Protein AF-A0AAD9W9I5-F1 (afdb_monomer_lite)

Structure (mmCIF, N/CA/C/O backbone):
data_AF-A0AAD9W9I5-F1
#
_entry.id   AF-A0AAD9W9I5-F1
#
loop_
_atom_site.group_PDB
_atom_site.id
_atom_site.type_symbol
_atom_site.label_atom_id
_atom_site.label_alt_id
_atom_site.label_comp_id
_atom_site.label_asym_id
_atom_site.label_entity_id
_atom_site.label_seq_id
_atom_site.pdbx_PDB_ins_code
_atom_site.Cartn_x
_atom_site.Cartn_y
_atom_site.Cartn_z
_atom_site.occupancy
_atom_site.B_iso_or_equiv
_atom_site.auth_seq_id
_atom_site.auth_comp_id
_atom_site.auth_asym_id
_atom_site.auth_atom_id
_atom_site.pdbx_PDB_model_num
ATOM 1 N N . MET A 1 1 ? -2.358 -12.302 -2.398 1.00 50.38 1 MET A N 1
ATOM 2 C CA . MET A 1 1 ? -1.079 -11.614 -2.592 1.00 50.38 1 MET A CA 1
ATOM 3 C C . MET A 1 1 ? 0.030 -12.519 -2.108 1.00 50.38 1 MET A C 1
ATOM 5 O O . MET A 1 1 ? 0.246 -12.628 -0.912 1.00 50.38 1 MET A O 1
ATOM 9 N N . GLN A 1 2 ? 0.674 -13.218 -3.038 1.00 51.22 2 GLN A N 1
ATOM 10 C CA . GLN A 1 2 ? 2.021 -13.711 -2.786 1.00 51.22 2 GLN A CA 1
ATOM 11 C C . GLN A 1 2 ? 2.900 -12.462 -2.770 1.00 51.22 2 GLN A C 1
ATOM 13 O O . GLN A 1 2 ? 2.845 -11.665 -3.707 1.00 51.22 2 GLN A O 1
ATOM 18 N N . ASP A 1 3 ? 3.560 -12.198 -1.656 1.00 58.44 3 ASP A N 1
ATOM 19 C CA . ASP A 1 3 ? 4.182 -10.902 -1.436 1.00 58.44 3 ASP A CA 1
ATOM 20 C C . ASP A 1 3 ? 5.422 -10.739 -2.324 1.00 58.44 3 ASP A C 1
ATOM 22 O O . ASP A 1 3 ? 6.358 -11.547 -2.298 1.00 58.44 3 ASP A O 1
ATOM 26 N N . ALA A 1 4 ? 5.405 -9.672 -3.124 1.00 56.38 4 ALA A N 1
ATOM 27 C CA . ALA A 1 4 ? 6.491 -9.277 -4.012 1.00 56.38 4 ALA A CA 1
ATOM 28 C C . ALA A 1 4 ? 7.820 -9.072 -3.262 1.00 56.38 4 ALA A C 1
ATOM 30 O O . ALA A 1 4 ? 8.884 -9.176 -3.870 1.00 56.38 4 ALA A O 1
ATOM 31 N N . PHE A 1 5 ? 7.752 -8.803 -1.956 1.00 60.19 5 PHE A N 1
ATOM 32 C CA . PHE A 1 5 ? 8.875 -8.520 -1.070 1.00 60.19 5 PHE A CA 1
ATOM 33 C C . PHE A 1 5 ? 9.225 -9.692 -0.127 1.00 60.19 5 PHE A C 1
ATOM 35 O O . PHE A 1 5 ? 10.209 -9.610 0.612 1.00 60.19 5 PHE A O 1
ATOM 42 N N . GLU A 1 6 ? 8.477 -10.806 -0.159 1.00 55.47 6 GLU A N 1
ATOM 43 C CA . GLU A 1 6 ? 8.725 -12.002 0.680 1.00 55.47 6 GLU A CA 1
ATOM 44 C C . GLU A 1 6 ? 9.471 -13.122 -0.071 1.00 55.47 6 GLU A C 1
ATOM 46 O O . GLU A 1 6 ? 9.699 -14.194 0.488 1.00 55.47 6 GLU A O 1
ATOM 51 N N . THR A 1 7 ? 9.904 -12.888 -1.311 1.00 55.31 7 THR A N 1
ATOM 52 C CA . THR A 1 7 ? 10.777 -13.787 -2.092 1.00 55.31 7 THR A CA 1
ATOM 53 C C . THR A 1 7 ? 12.005 -13.024 -2.593 1.00 55.31 7 THR A C 1
ATOM 55 O O . THR A 1 7 ? 11.982 -11.796 -2.664 1.00 55.31 7 THR A O 1
ATOM 58 N N . GLU A 1 8 ? 13.118 -13.716 -2.875 1.00 55.72 8 GLU A N 1
ATOM 59 C CA . GLU A 1 8 ? 14.254 -13.047 -3.524 1.00 55.72 8 GLU A CA 1
ATOM 60 C C . GLU A 1 8 ? 13.814 -12.479 -4.879 1.00 55.72 8 GLU A C 1
ATOM 62 O O . GLU A 1 8 ? 13.143 -13.188 -5.634 1.00 55.72 8 GLU A O 1
ATOM 67 N N . PRO A 1 9 ? 14.160 -11.219 -5.199 1.00 58.78 9 PRO A N 1
ATOM 68 C CA . PRO A 1 9 ? 13.767 -10.606 -6.457 1.00 58.78 9 PRO A CA 1
ATOM 69 C C . PRO A 1 9 ? 14.434 -11.350 -7.621 1.00 58.78 9 PRO A C 1
ATOM 71 O O . PRO A 1 9 ? 15.610 -11.149 -7.910 1.00 58.78 9 PRO A O 1
ATOM 74 N N . GLN A 1 10 ? 13.683 -12.231 -8.287 1.00 54.97 10 GLN A N 1
ATOM 75 C CA . GLN A 1 10 ? 14.137 -12.944 -9.480 1.00 54.97 10 GLN A CA 1
ATOM 76 C C . GLN A 1 10 ? 13.512 -12.330 -10.737 1.00 54.97 10 GLN A C 1
ATOM 78 O O . GLN A 1 10 ? 12.382 -12.641 -11.121 1.00 54.97 10 GLN A O 1
ATOM 83 N N . GLY A 1 11 ? 14.279 -11.465 -11.397 1.00 60.72 11 GLY A N 1
ATOM 84 C CA . GLY A 1 11 ? 14.031 -11.043 -12.773 1.00 60.72 11 GLY A CA 1
ATOM 85 C C . GLY A 1 11 ? 12.720 -10.279 -13.017 1.00 60.72 11 GLY A C 1
ATOM 86 O O . GLY A 1 11 ? 12.112 -9.696 -12.117 1.00 60.72 11 GLY A O 1
ATOM 87 N N . GLN A 1 12 ? 12.218 -10.351 -14.256 1.00 60.81 12 GLN A N 1
ATOM 88 C CA . GLN A 1 12 ? 10.980 -9.683 -14.691 1.00 60.81 12 GLN A CA 1
ATOM 89 C C . GLN A 1 12 ? 9.719 -10.055 -13.893 1.00 60.81 12 GLN A C 1
ATOM 91 O O . GLN A 1 12 ? 8.778 -9.261 -13.855 1.00 60.81 12 GLN A O 1
ATOM 96 N N . LEU A 1 13 ? 9.674 -11.229 -13.255 1.00 66.44 13 LEU A N 1
ATOM 97 C CA . LEU A 1 13 ? 8.535 -11.650 -12.429 1.00 66.44 13 LEU A CA 1
ATOM 98 C C . LEU A 1 13 ? 8.380 -10.768 -11.186 1.00 66.44 13 LEU A C 1
ATOM 100 O O . LEU A 1 13 ? 7.258 -10.424 -10.814 1.00 66.44 13 LEU A O 1
ATOM 104 N N . HIS A 1 14 ? 9.494 -10.314 -10.607 1.00 70.12 14 HIS A N 1
ATOM 105 C CA . HIS A 1 14 ? 9.472 -9.384 -9.482 1.00 70.12 14 HIS A CA 1
ATOM 106 C C . HIS A 1 14 ? 8.795 -8.057 -9.861 1.00 70.12 14 HIS A C 1
ATOM 108 O O . HIS A 1 14 ? 7.963 -7.555 -9.106 1.00 70.12 14 HIS A O 1
ATOM 114 N N . LYS A 1 15 ? 9.045 -7.540 -11.073 1.00 72.19 15 LYS A N 1
ATOM 115 C CA . LYS A 1 15 ? 8.409 -6.305 -11.571 1.00 72.19 15 LYS A CA 1
ATOM 116 C C . LYS A 1 15 ? 6.881 -6.425 -11.611 1.00 72.19 15 LYS A C 1
ATOM 118 O O . LYS A 1 15 ? 6.177 -5.524 -11.167 1.00 72.19 15 LYS A O 1
ATOM 123 N N . TYR A 1 16 ? 6.358 -7.542 -12.123 1.00 76.06 16 TYR A N 1
ATOM 124 C CA . TYR A 1 16 ? 4.914 -7.735 -12.255 1.00 76.06 16 TYR A CA 1
ATOM 125 C C . TYR A 1 16 ? 4.257 -7.892 -10.888 1.00 76.06 16 TYR A C 1
ATOM 127 O O . TYR A 1 16 ? 3.168 -7.366 -10.671 1.00 76.06 16 TYR A O 1
ATOM 135 N N . HIS A 1 17 ? 4.942 -8.545 -9.947 1.00 77.44 17 HIS A N 1
ATOM 136 C CA . HIS A 1 17 ? 4.475 -8.635 -8.570 1.00 77.44 17 HIS A CA 1
ATOM 137 C C . HIS A 1 17 ? 4.439 -7.264 -7.892 1.00 77.44 17 HIS A C 1
ATOM 139 O O . HIS A 1 17 ? 3.433 -6.944 -7.266 1.00 77.44 17 HIS A O 1
ATOM 145 N N . VAL A 1 18 ? 5.468 -6.425 -8.062 1.00 77.94 18 VAL A N 1
ATOM 146 C CA . VAL A 1 18 ? 5.466 -5.056 -7.522 1.00 77.94 18 VAL A CA 1
ATOM 147 C C . VAL A 1 18 ? 4.346 -4.222 -8.143 1.00 77.94 18 VAL A C 1
ATOM 149 O O . VAL A 1 18 ? 3.617 -3.552 -7.415 1.00 77.94 18 VAL A O 1
ATOM 152 N N . MET A 1 19 ? 4.156 -4.268 -9.464 1.00 81.94 19 MET A N 1
ATOM 153 C CA . MET A 1 19 ? 3.080 -3.520 -10.125 1.00 81.94 19 MET A CA 1
ATOM 154 C C . MET A 1 19 ? 1.695 -3.969 -9.643 1.00 81.94 19 MET A C 1
ATOM 156 O O . MET A 1 19 ? 0.878 -3.124 -9.282 1.00 81.94 19 MET A O 1
ATOM 160 N N . ALA A 1 20 ? 1.448 -5.280 -9.564 1.00 82.19 20 ALA A N 1
ATOM 161 C CA . ALA A 1 20 ? 0.186 -5.823 -9.062 1.00 82.19 20 ALA A CA 1
ATOM 162 C C . ALA A 1 20 ? -0.055 -5.449 -7.589 1.00 82.19 20 ALA A C 1
ATOM 164 O O . ALA A 1 20 ? -1.148 -5.021 -7.220 1.00 82.19 20 ALA A O 1
ATOM 165 N N . ALA A 1 21 ? 0.984 -5.545 -6.756 1.00 82.12 21 ALA A N 1
ATOM 166 C CA . ALA A 1 21 ? 0.957 -5.124 -5.359 1.00 82.12 21 ALA A CA 1
ATOM 167 C C . ALA A 1 21 ? 0.615 -3.633 -5.225 1.00 82.12 21 ALA A C 1
ATOM 169 O O . ALA A 1 21 ? -0.233 -3.251 -4.421 1.00 82.12 21 ALA A O 1
ATOM 170 N N . THR A 1 22 ? 1.234 -2.797 -6.058 1.00 85.81 22 THR A N 1
ATOM 171 C CA . THR A 1 22 ? 0.982 -1.356 -6.082 1.00 85.81 22 THR A CA 1
ATOM 172 C C . THR A 1 22 ? -0.468 -1.060 -6.458 1.00 85.81 22 THR A C 1
ATOM 174 O O . THR A 1 22 ? -1.133 -0.284 -5.776 1.00 85.81 22 THR A O 1
ATOM 177 N N . GLN A 1 23 ? -0.973 -1.674 -7.531 1.00 86.50 23 GLN A N 1
ATOM 178 C CA . GLN A 1 23 ? -2.352 -1.478 -7.984 1.00 86.50 23 GLN A CA 1
ATOM 179 C C . GLN A 1 23 ? -3.351 -1.811 -6.879 1.00 86.50 23 GLN A C 1
ATOM 181 O O . GLN A 1 23 ? -4.30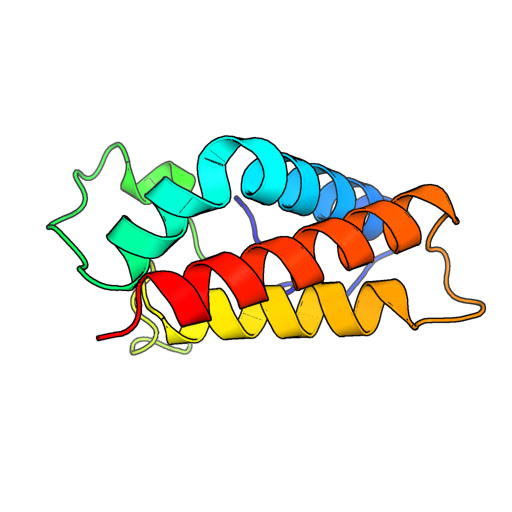5 -1.069 -6.673 1.00 86.50 23 GLN A O 1
ATOM 186 N N . TRP A 1 24 ? -3.086 -2.865 -6.112 1.00 84.25 24 TRP A N 1
ATOM 187 C CA . TRP A 1 24 ? -3.962 -3.255 -5.021 1.00 84.25 24 TRP A CA 1
ATOM 188 C C . TRP A 1 24 ? -3.988 -2.235 -3.878 1.00 84.25 24 TRP A C 1
ATOM 190 O O . TRP A 1 24 ? -5.056 -1.894 -3.381 1.00 84.25 24 TRP A O 1
ATOM 200 N N . ILE A 1 25 ? -2.833 -1.665 -3.519 1.00 88.94 25 ILE A N 1
ATOM 201 C CA . ILE A 1 25 ? -2.763 -0.553 -2.559 1.00 88.94 25 ILE A CA 1
ATOM 202 C C . ILE A 1 25 ? -3.499 0.684 -3.073 1.00 88.94 25 ILE A C 1
ATOM 204 O O . ILE A 1 25 ? -4.197 1.345 -2.308 1.00 88.94 25 ILE A O 1
ATOM 208 N N . LEU A 1 26 ? -3.358 1.000 -4.360 1.00 88.00 26 LEU A N 1
ATOM 209 C CA . LEU A 1 26 ? -4.022 2.152 -4.966 1.00 88.00 26 LEU A CA 1
ATOM 210 C C . LEU A 1 26 ? -5.548 1.986 -5.029 1.00 88.00 26 LEU A C 1
ATOM 212 O O . LEU A 1 26 ? -6.256 2.984 -4.914 1.00 88.00 26 LEU A O 1
ATOM 216 N N . SER A 1 27 ? -6.047 0.760 -5.196 1.00 87.75 27 SER A N 1
ATOM 217 C CA . SER A 1 27 ? -7.483 0.464 -5.234 1.00 87.75 27 SER A CA 1
ATOM 218 C C . SER A 1 27 ? -8.098 0.317 -3.841 1.00 87.75 27 SER A C 1
ATOM 220 O O . SER A 1 27 ? -9.102 0.963 -3.555 1.00 87.75 27 SER A O 1
ATOM 222 N N . ASP A 1 28 ? -7.478 -0.478 -2.967 1.00 86.81 28 ASP A N 1
ATOM 223 C CA . ASP A 1 28 ? -8.106 -0.979 -1.735 1.00 86.81 28 ASP A CA 1
ATOM 224 C C . ASP A 1 28 ? -7.328 -0.604 -0.457 1.00 86.81 28 ASP A C 1
ATOM 226 O O . ASP A 1 28 ? -7.635 -1.079 0.639 1.00 86.81 28 ASP A O 1
ATOM 230 N N . GLY A 1 29 ? -6.307 0.257 -0.556 1.00 88.19 29 GLY A N 1
ATOM 231 C CA . GLY A 1 29 ? -5.344 0.515 0.521 1.00 88.19 29 GLY A CA 1
ATOM 232 C C . GLY A 1 29 ? -5.957 0.950 1.855 1.00 88.19 29 GLY A C 1
ATOM 233 O O . GLY A 1 29 ? -5.450 0.573 2.910 1.00 88.19 29 GLY A O 1
ATOM 234 N N . GLN A 1 30 ? -7.057 1.712 1.837 1.00 89.62 30 GLN A N 1
ATOM 235 C CA . GLN A 1 30 ? -7.729 2.143 3.069 1.00 89.62 30 GLN A CA 1
ATOM 236 C C . GLN A 1 30 ? -8.355 0.966 3.817 1.00 89.62 30 GLN A C 1
ATOM 238 O O . GLN A 1 30 ? -8.226 0.875 5.037 1.00 89.62 30 GLN A O 1
ATOM 243 N N . ASP A 1 31 ? -9.027 0.066 3.102 1.00 85.81 31 ASP A N 1
ATOM 244 C CA . ASP A 1 31 ? -9.667 -1.093 3.717 1.00 85.81 31 ASP A CA 1
ATOM 245 C C . ASP A 1 31 ? -8.616 -2.103 4.166 1.00 85.81 31 ASP A C 1
ATOM 247 O O . ASP A 1 31 ? -8.684 -2.591 5.294 1.00 85.81 31 ASP A O 1
ATOM 251 N N . ILE A 1 32 ? -7.570 -2.309 3.357 1.00 84.50 32 ILE A N 1
ATOM 252 C CA . ILE A 1 32 ? -6.386 -3.088 3.737 1.00 84.50 32 ILE A CA 1
ATOM 253 C C . ILE A 1 32 ? -5.794 -2.573 5.058 1.00 84.50 32 ILE A C 1
ATOM 255 O O . ILE A 1 32 ? -5.567 -3.367 5.973 1.00 84.50 32 ILE A O 1
ATOM 259 N N . PHE A 1 33 ? -5.590 -1.259 5.197 1.00 88.00 33 PHE A N 1
ATOM 260 C CA . PHE A 1 33 ? -5.048 -0.685 6.428 1.00 88.00 33 PHE A CA 1
ATOM 261 C C . PHE A 1 33 ? -5.975 -0.897 7.626 1.00 88.00 33 PHE A C 1
ATOM 263 O O . PHE A 1 33 ? -5.504 -1.308 8.682 1.00 88.00 33 PHE A O 1
ATOM 270 N N . LYS A 1 34 ? -7.291 -0.683 7.478 1.00 85.00 34 LYS A N 1
ATOM 271 C CA . LYS A 1 34 ? -8.259 -0.935 8.563 1.00 85.00 34 LYS A CA 1
ATOM 272 C C . LYS A 1 34 ? -8.196 -2.383 9.043 1.00 85.00 34 LYS A C 1
ATOM 274 O O . LYS A 1 34 ? -8.189 -2.612 10.251 1.00 85.00 34 LYS A O 1
ATOM 279 N N . TYR A 1 35 ? -8.103 -3.339 8.115 1.00 79.81 35 TYR A N 1
ATOM 280 C CA . TYR A 1 35 ? -7.925 -4.750 8.454 1.00 79.81 35 TYR A CA 1
ATOM 281 C C . TYR A 1 35 ? -6.608 -4.994 9.199 1.00 79.81 35 TYR A C 1
ATOM 283 O O . TYR A 1 35 ? -6.603 -5.707 10.196 1.00 79.81 35 TYR A O 1
ATOM 291 N N . MET A 1 36 ? -5.502 -4.390 8.755 1.00 82.94 36 MET A N 1
ATOM 292 C CA . MET A 1 36 ? -4.181 -4.542 9.383 1.00 82.94 36 MET A CA 1
ATOM 293 C C . MET A 1 36 ? -4.051 -3.857 10.750 1.00 82.94 36 MET A C 1
ATOM 295 O O . MET A 1 36 ? -3.325 -4.364 11.607 1.00 82.94 36 MET A O 1
ATOM 299 N N . ALA A 1 37 ? -4.740 -2.734 10.954 1.00 82.44 37 ALA A N 1
ATOM 300 C CA . ALA A 1 37 ? -4.776 -1.985 12.207 1.00 82.44 37 ALA A CA 1
ATOM 301 C C . ALA A 1 37 ? -5.697 -2.635 13.248 1.00 82.44 37 ALA A C 1
ATOM 303 O O . ALA A 1 37 ? -5.385 -2.627 14.435 1.00 82.44 37 ALA A O 1
ATOM 304 N N . ASN A 1 38 ? -6.808 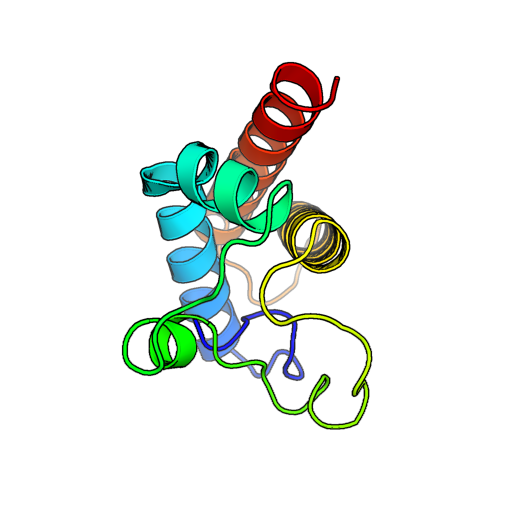-3.229 12.803 1.00 78.06 38 ASN A N 1
ATOM 305 C CA . ASN A 1 38 ? -7.788 -3.902 13.650 1.00 78.06 38 ASN A CA 1
ATOM 306 C C . ASN A 1 38 ? -8.072 -5.306 13.100 1.00 78.06 38 ASN A C 1
ATOM 308 O O . ASN A 1 38 ? -9.089 -5.507 12.426 1.00 78.06 38 ASN A O 1
ATOM 312 N N . PRO A 1 39 ? -7.182 -6.281 13.356 1.00 67.81 39 PRO A N 1
ATOM 313 C CA . PRO A 1 39 ? -7.319 -7.620 12.805 1.00 67.81 39 PRO A CA 1
ATOM 314 C C . PRO A 1 39 ? -8.585 -8.296 13.344 1.00 67.81 39 PRO A C 1
ATOM 316 O O . PRO A 1 39 ? -8.635 -8.777 14.475 1.00 67.81 39 PRO A O 1
ATOM 319 N N . LEU A 1 40 ? -9.626 -8.333 12.511 1.00 63.59 40 LEU A N 1
ATOM 320 C CA . LEU A 1 40 ? -10.804 -9.164 12.734 1.00 63.59 40 LEU A CA 1
ATOM 321 C C . LEU A 1 40 ? -10.456 -10.636 12.456 1.00 63.59 40 LEU A C 1
ATOM 323 O O . LEU A 1 40 ? -9.567 -10.910 11.645 1.00 63.59 40 LEU A O 1
ATOM 327 N N . PRO A 1 41 ? -11.171 -11.599 13.066 1.00 60.34 41 PRO A N 1
ATOM 328 C CA . PRO A 1 41 ? -11.028 -13.007 12.721 1.00 60.34 41 PRO A CA 1
ATOM 329 C C . PRO A 1 41 ? -11.258 -13.201 11.218 1.00 60.34 41 PRO A C 1
ATOM 331 O O . PRO A 1 41 ? -12.359 -12.996 10.705 1.00 60.34 41 PRO A O 1
ATOM 334 N N . ILE A 1 42 ? -10.201 -13.562 10.494 1.00 58.47 42 ILE A N 1
ATOM 335 C CA . ILE A 1 42 ? -10.269 -13.779 9.050 1.00 58.47 42 ILE A CA 1
ATOM 336 C C . ILE A 1 42 ? -10.951 -15.128 8.828 1.00 58.47 42 ILE A C 1
ATOM 338 O O . ILE A 1 42 ? -10.513 -16.144 9.365 1.00 58.47 42 ILE A O 1
ATOM 342 N N . SER A 1 43 ? -12.020 -15.161 8.030 1.00 57.66 43 SER A N 1
ATOM 343 C CA . SER A 1 43 ? -12.606 -16.433 7.602 1.00 57.66 43 SER A CA 1
ATOM 344 C C . SER A 1 43 ? -11.572 -17.240 6.801 1.00 57.66 43 SER A C 1
ATOM 346 O O . SER A 1 43 ? -10.783 -16.672 6.044 1.00 57.66 43 SER A O 1
ATOM 348 N N . ASN A 1 44 ? -11.577 -18.571 6.915 1.00 55.69 44 ASN A N 1
ATOM 349 C CA . ASN A 1 44 ? -10.605 -19.426 6.211 1.00 55.69 44 ASN A CA 1
ATOM 350 C C . ASN A 1 44 ? -10.574 -19.196 4.682 1.00 55.69 44 ASN A C 1
ATOM 352 O O . ASN A 1 44 ? -9.523 -19.357 4.061 1.00 55.69 44 ASN A O 1
ATOM 356 N N . ASN A 1 45 ? -11.688 -18.753 4.086 1.00 53.44 45 ASN A N 1
ATOM 357 C CA . ASN A 1 45 ? -11.764 -18.394 2.664 1.00 53.44 45 ASN A CA 1
ATOM 358 C C . ASN A 1 45 ? -11.069 -17.066 2.325 1.00 53.44 45 ASN A C 1
ATOM 360 O O . ASN A 1 45 ? -10.567 -16.912 1.218 1.00 53.44 45 ASN A O 1
ATOM 364 N N . ASN A 1 46 ? -10.999 -16.116 3.259 1.00 54.16 46 ASN A N 1
ATOM 365 C CA . ASN A 1 46 ? -10.292 -14.852 3.044 1.00 54.16 46 ASN A CA 1
ATOM 366 C C . ASN A 1 46 ? -8.800 -14.974 3.380 1.00 54.16 46 ASN A C 1
ATOM 368 O O . ASN A 1 46 ? -7.983 -14.247 2.821 1.00 54.16 46 ASN A O 1
ATOM 372 N N . ALA A 1 47 ? -8.413 -15.933 4.229 1.00 55.06 47 ALA A N 1
ATOM 373 C CA . ALA A 1 47 ? -7.015 -16.196 4.577 1.00 55.06 47 ALA A CA 1
ATOM 374 C C . ALA A 1 47 ? -6.157 -16.606 3.362 1.00 55.06 47 ALA A C 1
ATOM 376 O O . ALA A 1 47 ? -4.951 -16.362 3.338 1.00 55.06 47 ALA A O 1
ATOM 377 N N . THR A 1 48 ? -6.770 -17.175 2.317 1.00 55.66 48 THR A N 1
ATOM 378 C CA . THR A 1 48 ? -6.079 -17.555 1.073 1.00 55.66 48 THR A CA 1
ATOM 379 C C . THR A 1 48 ? -5.588 -16.343 0.281 1.00 55.66 48 THR A C 1
ATOM 381 O O . THR A 1 48 ? -4.539 -16.420 -0.359 1.00 55.66 48 THR A O 1
ATOM 384 N N . ILE A 1 49 ? -6.294 -15.210 0.369 1.00 58.88 49 ILE A N 1
ATOM 385 C CA . ILE A 1 49 ? -5.897 -13.946 -0.267 1.00 58.88 49 ILE A CA 1
ATOM 386 C C . ILE A 1 49 ? -4.649 -13.377 0.419 1.00 58.88 49 ILE A C 1
ATOM 388 O O . ILE A 1 49 ? -3.826 -12.737 -0.232 1.00 58.88 49 ILE A O 1
ATOM 392 N N . TRP A 1 50 ? -4.447 -13.670 1.702 1.00 60.88 50 TRP A N 1
ATOM 393 C CA . TRP A 1 50 ? -3.374 -13.098 2.512 1.00 60.88 50 TRP A CA 1
ATOM 394 C C . TRP A 1 50 ? -2.149 -14.000 2.701 1.00 60.88 50 TRP A C 1
ATOM 396 O O . TRP A 1 50 ? -1.318 -13.691 3.552 1.00 60.88 50 TRP A O 1
ATOM 406 N N . ARG A 1 51 ? -2.007 -15.094 1.939 1.00 60.25 51 ARG A N 1
ATOM 407 C CA . ARG A 1 51 ? -0.883 -16.040 2.091 1.00 60.25 51 ARG A CA 1
ATOM 408 C C . ARG A 1 51 ? 0.465 -15.319 2.243 1.00 60.25 51 ARG A C 1
ATOM 410 O O . ARG A 1 51 ? 0.835 -14.494 1.415 1.00 60.25 51 ARG A O 1
ATOM 417 N N . LEU A 1 52 ? 1.161 -15.627 3.335 1.00 55.62 52 LEU A N 1
ATOM 418 C CA . LEU A 1 52 ? 2.555 -15.248 3.545 1.00 55.62 52 LEU A CA 1
ATOM 419 C C . LEU A 1 52 ? 3.424 -16.064 2.574 1.00 55.62 52 LEU A C 1
ATOM 421 O O . LEU A 1 52 ? 3.169 -17.248 2.358 1.00 55.62 52 LEU A O 1
ATOM 425 N N . GLY A 1 53 ? 4.410 -15.425 1.965 1.00 55.75 53 GLY A N 1
ATOM 426 C CA . GLY A 1 53 ? 5.478 -16.036 1.193 1.00 55.75 53 GLY A CA 1
ATOM 427 C C . GLY A 1 53 ? 6.510 -16.718 2.091 1.00 55.75 53 GLY A C 1
ATOM 428 O O . GLY A 1 53 ? 6.528 -16.554 3.315 1.00 55.75 53 GLY A O 1
ATOM 429 N N . ASP A 1 54 ? 7.394 -17.491 1.466 1.00 55.12 54 ASP A N 1
ATOM 430 C CA . ASP A 1 54 ? 8.271 -18.451 2.148 1.00 55.12 54 ASP A CA 1
ATOM 431 C C . ASP A 1 54 ? 9.210 -17.813 3.191 1.00 55.12 54 ASP A C 1
ATOM 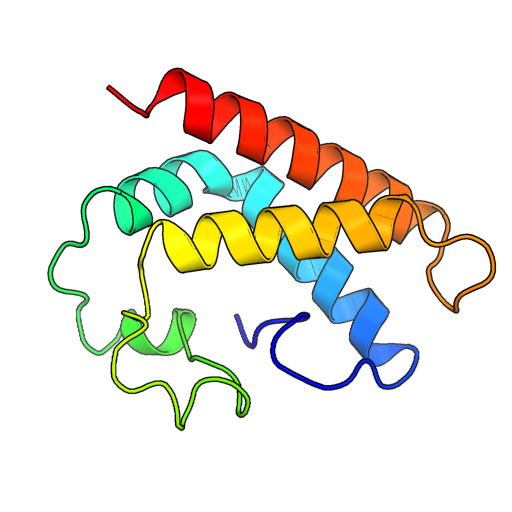433 O O . ASP A 1 54 ? 9.548 -18.455 4.187 1.00 55.12 54 ASP A O 1
ATOM 437 N N . ARG A 1 55 ? 9.561 -16.522 3.050 1.00 50.50 55 ARG A N 1
ATOM 438 C CA . ARG A 1 55 ? 10.350 -15.769 4.051 1.00 50.50 55 ARG A CA 1
ATOM 439 C C . ARG A 1 55 ? 9.636 -15.514 5.383 1.00 50.50 55 ARG A C 1
ATOM 441 O O . ARG A 1 55 ? 10.254 -15.023 6.320 1.00 50.50 55 ARG A O 1
ATOM 448 N N . TYR A 1 56 ? 8.347 -15.808 5.495 1.00 50.41 56 TYR A N 1
ATOM 449 C CA . TYR A 1 56 ? 7.584 -15.586 6.729 1.00 50.41 56 TYR A CA 1
ATOM 450 C C . TYR A 1 56 ? 7.003 -16.872 7.298 1.00 50.41 56 TYR A C 1
ATOM 452 O O . TYR A 1 56 ? 6.467 -16.860 8.403 1.00 50.41 56 TYR A O 1
ATOM 460 N N . HIS A 1 57 ? 7.209 -18.005 6.619 1.00 49.81 57 HIS A N 1
ATOM 461 C CA . HIS A 1 57 ? 6.790 -19.316 7.108 1.00 49.81 57 HIS A CA 1
ATOM 462 C C . HIS A 1 57 ? 7.461 -19.695 8.445 1.00 49.81 57 HIS A C 1
ATOM 464 O O . HIS A 1 57 ? 6.889 -20.458 9.221 1.00 49.81 57 HIS A O 1
ATOM 470 N N . TYR A 1 58 ? 8.646 -19.136 8.731 1.00 45.34 58 TYR A N 1
ATOM 471 C CA . TYR A 1 58 ? 9.392 -19.320 9.985 1.00 45.34 58 TYR A CA 1
ATOM 472 C C . TYR A 1 58 ? 9.133 -18.232 11.042 1.00 45.34 58 TYR A C 1
ATOM 474 O O . TYR A 1 58 ? 9.454 -18.426 12.214 1.00 45.34 58 TYR A O 1
ATOM 482 N N . LEU A 1 59 ? 8.534 -17.097 10.667 1.00 50.41 59 LEU A N 1
ATOM 483 C CA . LEU A 1 59 ? 8.134 -16.041 11.598 1.00 50.41 59 LEU A CA 1
ATOM 484 C C . LEU A 1 59 ? 6.702 -16.316 12.065 1.00 50.41 59 LEU A C 1
ATOM 486 O O . LEU A 1 59 ? 5.766 -15.625 11.672 1.00 50.41 59 LEU A O 1
ATOM 490 N N . SER A 1 60 ? 6.534 -17.315 12.938 1.00 45.59 60 SER A N 1
ATOM 491 C CA . SER A 1 60 ? 5.227 -17.711 13.499 1.00 45.59 60 SER A CA 1
ATOM 492 C C . SER A 1 60 ? 4.473 -16.582 14.227 1.00 45.59 60 SER A C 1
ATOM 494 O O . SER A 1 60 ? 3.309 -16.749 14.583 1.00 45.59 60 SER A O 1
ATOM 496 N N . SER A 1 61 ? 5.127 -15.438 14.453 1.00 48.00 61 SER A N 1
ATOM 497 C CA . SER A 1 61 ? 4.608 -14.277 15.174 1.00 48.00 61 SER A CA 1
ATOM 498 C C . SER A 1 61 ? 4.158 -13.112 14.288 1.00 48.00 61 SER A C 1
ATOM 500 O O . SER A 1 61 ? 3.515 -12.195 14.802 1.00 48.00 61 SER A O 1
ATOM 502 N N . VAL A 1 62 ? 4.458 -13.101 12.981 1.00 52.47 62 VAL A N 1
ATOM 503 C CA . VAL A 1 62 ? 3.916 -12.063 12.091 1.00 52.47 62 VAL A CA 1
ATOM 504 C C . VAL A 1 62 ? 2.514 -12.491 11.697 1.00 52.47 62 VAL A C 1
ATOM 506 O O . VAL A 1 62 ? 2.323 -13.314 10.804 1.00 52.47 62 VAL A O 1
ATOM 509 N N . ALA A 1 63 ? 1.517 -11.941 12.393 1.00 58.09 63 ALA A N 1
ATOM 510 C CA . ALA A 1 63 ? 0.135 -12.111 11.985 1.00 58.09 63 ALA A CA 1
ATOM 511 C C . ALA A 1 63 ? 0.002 -11.681 10.518 1.00 58.09 63 ALA A C 1
ATOM 513 O O . ALA A 1 63 ? 0.425 -10.586 10.130 1.00 58.09 63 ALA A O 1
ATOM 514 N N . VAL A 1 64 ? -0.598 -12.578 9.731 1.00 63.44 64 VAL A N 1
ATOM 515 C CA . VAL A 1 64 ? -0.898 -12.457 8.297 1.00 63.44 64 VAL A CA 1
ATOM 516 C C . VAL A 1 64 ? -1.483 -11.081 7.941 1.00 63.44 64 VAL A C 1
ATOM 518 O O . VAL A 1 64 ? -1.257 -10.561 6.848 1.00 63.44 64 VAL A O 1
ATOM 521 N N . VAL A 1 65 ? -2.186 -10.478 8.898 1.00 70.12 65 VAL A N 1
ATOM 522 C CA . VAL A 1 65 ? -2.757 -9.138 8.856 1.00 70.12 65 VAL A CA 1
ATOM 523 C C . VAL A 1 65 ? -2.258 -8.384 10.090 1.00 70.12 65 VAL A C 1
ATOM 525 O O . VAL A 1 65 ? -2.693 -8.648 11.208 1.00 70.12 65 VAL A O 1
ATOM 528 N N . SER A 1 66 ? -1.275 -7.502 9.899 1.00 77.56 66 SER A N 1
ATOM 529 C CA . SER A 1 66 ? -0.690 -6.686 10.968 1.00 77.56 66 SER A CA 1
ATOM 530 C C . SER A 1 66 ? -0.128 -5.375 10.428 1.00 77.56 66 SER A C 1
ATOM 532 O O . SER A 1 66 ? 0.348 -5.317 9.292 1.00 77.56 66 SER A O 1
ATOM 534 N N . LEU A 1 67 ? -0.092 -4.341 11.275 1.00 84.50 67 LEU A N 1
ATOM 535 C CA . LEU A 1 67 ? 0.587 -3.072 10.971 1.00 84.50 67 LEU A CA 1
ATOM 536 C C . LEU A 1 67 ? 2.062 -3.264 10.600 1.00 84.50 67 LEU A C 1
ATOM 538 O O . LEU A 1 67 ? 2.593 -2.555 9.753 1.00 84.50 67 LEU A O 1
ATOM 542 N N . ARG A 1 68 ? 2.728 -4.270 11.176 1.00 82.50 68 ARG A N 1
ATOM 543 C CA . ARG A 1 68 ? 4.111 -4.591 10.811 1.00 82.50 68 ARG A CA 1
ATOM 544 C C . ARG A 1 68 ? 4.231 -5.008 9.344 1.00 82.50 68 ARG A C 1
ATOM 546 O O . ARG A 1 68 ? 5.190 -4.619 8.684 1.00 82.50 68 ARG A O 1
ATOM 553 N N . ARG A 1 69 ? 3.264 -5.775 8.827 1.00 79.62 69 ARG A N 1
ATOM 554 C CA . ARG A 1 69 ? 3.227 -6.172 7.412 1.00 79.62 69 ARG A CA 1
ATOM 555 C C . ARG A 1 69 ? 2.942 -4.977 6.502 1.00 79.62 69 ARG A C 1
ATOM 557 O O . ARG A 1 69 ? 3.613 -4.824 5.489 1.00 79.62 69 ARG A O 1
ATOM 564 N N . TRP A 1 70 ? 2.027 -4.094 6.907 1.00 86.94 70 TRP A N 1
ATOM 565 C CA . TRP A 1 70 ? 1.779 -2.827 6.212 1.00 86.94 70 TRP A CA 1
ATOM 566 C C . TRP A 1 70 ? 3.063 -2.008 6.031 1.00 86.94 70 TRP A C 1
ATOM 568 O O . TRP A 1 70 ? 3.419 -1.6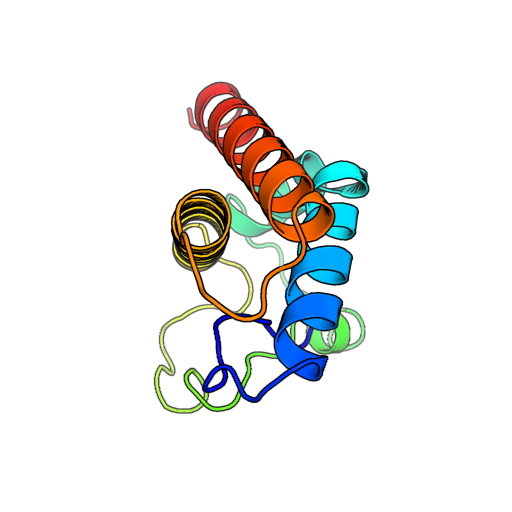18 4.920 1.00 86.94 70 TRP A O 1
ATOM 578 N N . GLN A 1 71 ? 3.789 -1.788 7.127 1.00 88.44 71 GLN A N 1
ATOM 579 C CA . GLN A 1 71 ? 5.027 -1.010 7.122 1.00 88.44 71 GLN A CA 1
ATOM 580 C C . GLN A 1 71 ? 6.106 -1.669 6.264 1.00 88.44 71 GLN A C 1
ATOM 582 O O . GLN A 1 71 ? 6.844 -0.979 5.565 1.00 88.44 71 GLN A O 1
ATOM 587 N N . LEU A 1 72 ? 6.165 -3.001 6.262 1.00 84.75 72 LEU A N 1
ATOM 588 C CA . LEU A 1 72 ? 7.094 -3.739 5.418 1.00 84.75 72 LEU A CA 1
ATOM 589 C C . LEU A 1 72 ? 6.832 -3.518 3.928 1.00 84.75 72 LEU A C 1
ATOM 591 O O . LEU A 1 72 ? 7.766 -3.242 3.178 1.00 84.75 72 LEU A O 1
ATOM 595 N N . TRP A 1 73 ? 5.570 -3.599 3.504 1.00 86.38 73 TRP A N 1
ATOM 596 C CA . TRP A 1 73 ? 5.190 -3.306 2.123 1.00 86.38 73 TRP A CA 1
ATOM 597 C C . TRP A 1 73 ? 5.553 -1.879 1.743 1.00 86.38 73 TRP A C 1
ATOM 599 O O . TRP A 1 73 ? 6.132 -1.661 0.681 1.00 86.38 73 TRP A O 1
ATOM 609 N N . ARG A 1 74 ? 5.291 -0.916 2.634 1.00 90.69 74 ARG A N 1
ATOM 610 C CA . ARG A 1 74 ? 5.660 0.480 2.402 1.00 90.69 74 ARG A CA 1
ATOM 611 C C . ARG A 1 74 ? 7.164 0.634 2.174 1.00 90.69 74 ARG A C 1
ATOM 613 O O . ARG A 1 74 ? 7.558 1.276 1.204 1.00 90.69 74 ARG A O 1
ATOM 620 N N . GLU A 1 75 ? 8.002 0.042 3.025 1.00 88.81 75 GLU A N 1
ATOM 621 C CA . GLU A 1 75 ? 9.458 0.107 2.841 1.00 88.81 75 GLU A CA 1
ATOM 622 C C . GLU A 1 75 ? 9.905 -0.604 1.554 1.00 88.81 75 GLU A C 1
ATOM 624 O O . GLU A 1 75 ? 10.765 -0.088 0.841 1.00 88.81 75 GLU A O 1
ATOM 629 N N . GLY A 1 76 ? 9.285 -1.732 1.194 1.00 85.88 76 GLY A N 1
ATOM 630 C CA . GLY A 1 76 ? 9.541 -2.423 -0.074 1.00 85.88 76 GLY A CA 1
ATOM 631 C C . GLY A 1 76 ? 9.238 -1.557 -1.301 1.00 85.88 76 GLY A C 1
ATOM 632 O O . GLY A 1 76 ? 10.069 -1.436 -2.209 1.00 85.88 76 GLY A O 1
ATOM 633 N N . PHE A 1 77 ? 8.083 -0.885 -1.320 1.00 88.88 77 PHE A N 1
ATOM 634 C CA . PHE A 1 77 ? 7.730 0.053 -2.389 1.00 88.88 77 PHE A CA 1
ATOM 635 C C . PHE A 1 77 ? 8.665 1.259 -2.423 1.00 88.88 77 PHE A C 1
ATOM 637 O O . PHE A 1 77 ? 9.110 1.657 -3.500 1.00 88.88 77 PHE A O 1
ATOM 644 N N . LYS A 1 78 ? 9.026 1.798 -1.258 1.00 90.31 78 LYS A N 1
ATOM 645 C CA . LYS A 1 78 ? 9.955 2.922 -1.147 1.00 90.31 78 LYS A CA 1
ATOM 646 C C . LYS A 1 78 ? 11.323 2.577 -1.726 1.00 90.31 78 LYS A C 1
ATOM 648 O O . LYS A 1 78 ? 11.852 3.351 -2.518 1.00 90.31 78 LYS A O 1
ATOM 653 N N . VAL A 1 79 ? 11.867 1.409 -1.381 1.00 87.50 79 VAL A N 1
ATOM 654 C CA . VAL A 1 79 ? 13.117 0.891 -1.957 1.00 87.50 79 VAL A CA 1
ATOM 655 C C . VAL A 1 79 ? 12.974 0.717 -3.470 1.00 87.50 79 VAL A C 1
ATOM 657 O O . VAL A 1 79 ? 13.839 1.153 -4.225 1.00 87.50 79 VAL A O 1
ATOM 660 N N . THR A 1 80 ? 11.857 0.162 -3.938 1.00 84.69 80 THR A N 1
ATOM 661 C CA . THR A 1 80 ? 11.629 -0.035 -5.378 1.00 84.69 80 THR A CA 1
ATOM 662 C C . THR A 1 80 ? 11.546 1.285 -6.146 1.00 84.69 80 THR A C 1
ATOM 664 O O . THR A 1 80 ? 12.058 1.376 -7.257 1.00 84.69 80 THR A O 1
ATOM 667 N N . ALA A 1 81 ? 10.960 2.330 -5.560 1.00 86.31 81 ALA A N 1
ATOM 668 C CA . ALA A 1 81 ? 10.857 3.645 -6.188 1.00 86.31 81 ALA A CA 1
ATOM 669 C C . ALA A 1 81 ? 12.236 4.297 -6.428 1.00 86.31 81 ALA A C 1
ATOM 671 O O . ALA A 1 81 ? 12.440 4.974 -7.444 1.00 86.31 81 ALA A O 1
ATOM 672 N N . ILE A 1 82 ? 13.193 4.069 -5.519 1.00 85.69 82 ILE A N 1
ATOM 673 C CA . ILE A 1 82 ? 14.516 4.715 -5.532 1.00 85.69 82 ILE A CA 1
ATOM 674 C C . ILE A 1 82 ? 15.612 3.912 -6.238 1.00 85.69 82 ILE A C 1
ATOM 676 O O . ILE A 1 82 ? 16.660 4.482 -6.522 1.00 85.69 82 ILE A O 1
ATOM 680 N N . ILE A 1 83 ? 15.416 2.618 -6.518 1.00 79.19 83 ILE A N 1
ATOM 681 C CA . ILE A 1 83 ? 16.437 1.811 -7.201 1.00 79.19 83 ILE A CA 1
ATOM 682 C C . ILE A 1 83 ? 16.669 2.362 -8.615 1.00 79.19 83 ILE A C 1
ATOM 684 O O . ILE A 1 83 ? 15.812 2.283 -9.497 1.00 79.19 83 ILE A O 1
ATOM 688 N N . GLU A 1 84 ? 17.864 2.907 -8.829 1.00 61.56 84 GLU A N 1
ATOM 689 C CA . GLU A 1 84 ? 18.372 3.307 -10.137 1.00 61.56 84 GLU A CA 1
ATOM 690 C C . GLU A 1 84 ? 19.230 2.177 -10.719 1.00 61.56 84 GLU A C 1
ATOM 692 O O . GLU A 1 84 ? 20.074 1.607 -10.032 1.00 61.56 84 GLU A O 1
ATOM 697 N N . GLY A 1 85 ? 18.999 1.819 -11.985 1.00 57.25 85 GLY A N 1
ATOM 698 C CA . GLY A 1 85 ? 19.818 0.833 -12.704 1.00 57.25 85 GLY A CA 1
ATOM 699 C C . GLY A 1 85 ? 19.465 -0.648 -12.494 1.00 57.25 85 GLY A C 1
ATOM 700 O O . GLY A 1 85 ? 20.095 -1.496 -13.117 1.00 57.25 85 GLY A O 1
ATOM 701 N N . GLY A 1 86 ? 18.462 -0.982 -11.673 1.00 56.06 86 GLY A N 1
ATOM 702 C CA . GLY A 1 86 ? 17.881 -2.334 -11.622 1.00 56.06 86 GLY A CA 1
ATOM 703 C C . GLY A 1 86 ? 16.873 -2.582 -12.753 1.00 56.06 86 GLY A C 1
ATOM 704 O O . GLY A 1 86 ? 16.383 -1.632 -13.358 1.00 56.06 86 GLY A O 1
ATOM 705 N N . GLU A 1 87 ? 16.492 -3.841 -13.002 1.00 55.41 87 GLU A N 1
ATOM 706 C CA . GLU A 1 87 ? 15.474 -4.263 -13.997 1.00 55.41 87 GLU A CA 1
ATOM 707 C C . GLU A 1 87 ? 14.044 -3.688 -13.781 1.00 55.41 87 GLU A C 1
ATOM 709 O O . GLU A 1 87 ? 13.073 -4.146 -14.388 1.00 55.41 87 GLU A O 1
ATOM 714 N N . GLY A 1 88 ? 13.870 -2.684 -12.917 1.00 58.44 88 GLY A N 1
ATOM 715 C CA . GLY A 1 88 ? 12.604 -1.988 -12.715 1.00 58.44 88 GLY A CA 1
ATOM 716 C C . GLY A 1 88 ? 12.336 -0.982 -13.835 1.00 58.44 88 GLY A C 1
ATOM 717 O O . GLY A 1 88 ? 13.100 -0.035 -14.025 1.00 58.44 88 GLY A O 1
ATOM 718 N N . SER A 1 89 ? 11.228 -1.148 -14.566 1.00 70.19 89 SER A N 1
ATOM 719 C CA . SER A 1 89 ? 10.778 -0.135 -15.526 1.00 70.19 89 SER A CA 1
ATOM 720 C C . SER A 1 89 ? 10.459 1.179 -14.803 1.00 70.19 89 SER A C 1
ATOM 722 O O . SER A 1 89 ? 10.019 1.178 -13.652 1.00 70.19 89 SER A O 1
ATOM 724 N N . HIS A 1 90 ? 10.633 2.311 -15.492 1.00 81.25 90 HIS A N 1
ATOM 725 C CA . HIS A 1 90 ? 10.244 3.633 -14.983 1.00 81.25 90 HIS A CA 1
ATOM 726 C C . HIS A 1 90 ? 8.804 3.643 -14.435 1.00 81.25 90 HIS A C 1
ATOM 728 O O . HIS A 1 90 ? 8.528 4.230 -13.395 1.00 81.25 90 HIS A O 1
ATOM 734 N N . GLU A 1 91 ? 7.901 2.920 -15.100 1.00 82.75 91 GLU A N 1
ATOM 735 C CA . GLU A 1 91 ? 6.511 2.738 -14.680 1.00 82.75 91 GLU A CA 1
ATOM 736 C C . GLU A 1 91 ? 6.381 2.028 -13.326 1.00 82.75 91 GLU A C 1
ATOM 738 O O . GLU A 1 91 ? 5.638 2.490 -12.466 1.00 82.75 91 GLU A O 1
ATOM 743 N N . SER A 1 92 ? 7.127 0.942 -13.094 1.00 82.31 92 SER A N 1
ATOM 744 C CA . SER A 1 92 ? 7.099 0.234 -11.808 1.00 82.31 92 SER A CA 1
ATOM 745 C C . SER A 1 92 ? 7.596 1.115 -10.661 1.00 82.31 92 SER A C 1
ATOM 747 O O . SER A 1 92 ? 7.091 0.999 -9.546 1.00 82.31 92 SER A O 1
ATOM 749 N N . ARG A 1 93 ? 8.580 1.984 -10.922 1.00 86.56 93 ARG A N 1
ATOM 750 C CA . ARG A 1 93 ? 9.119 2.926 -9.931 1.00 86.56 93 ARG A CA 1
ATOM 751 C C . ARG A 1 93 ? 8.113 4.021 -9.590 1.00 86.56 93 ARG A C 1
ATOM 753 O O . ARG A 1 93 ? 7.894 4.288 -8.412 1.00 86.56 93 ARG A 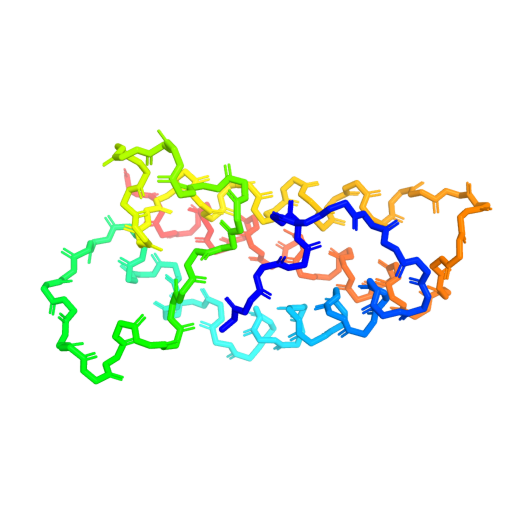O 1
ATOM 760 N N . ASP A 1 94 ? 7.484 4.611 -10.607 1.00 88.75 94 ASP A N 1
ATOM 761 C CA . ASP A 1 94 ? 6.439 5.625 -10.427 1.00 88.75 94 ASP A CA 1
ATOM 762 C C . ASP A 1 94 ? 5.255 5.064 -9.631 1.00 88.75 94 ASP A C 1
ATOM 764 O O . ASP A 1 94 ? 4.841 5.629 -8.616 1.00 88.75 94 ASP A O 1
ATOM 768 N N . LEU A 1 95 ? 4.773 3.888 -10.036 1.00 88.88 95 LEU A N 1
ATOM 769 C CA . LEU A 1 95 ? 3.721 3.159 -9.342 1.00 88.88 95 LEU A CA 1
ATOM 770 C C . LEU A 1 95 ? 4.091 2.928 -7.872 1.00 88.88 95 LEU A C 1
ATOM 772 O O . LEU A 1 95 ? 3.348 3.358 -6.987 1.00 88.88 95 LEU A O 1
ATOM 776 N N . ALA A 1 96 ? 5.260 2.347 -7.598 1.00 89.69 96 ALA A N 1
ATOM 777 C CA . ALA A 1 96 ? 5.722 2.106 -6.234 1.00 89.69 96 ALA A CA 1
ATOM 778 C C . ALA A 1 96 ? 5.821 3.404 -5.403 1.00 89.69 96 ALA A C 1
ATOM 780 O O . ALA A 1 96 ? 5.423 3.427 -4.236 1.00 89.69 96 ALA A O 1
ATOM 781 N N . GLY A 1 97 ? 6.274 4.512 -6.000 1.00 92.00 97 GLY A N 1
ATOM 782 C CA . GLY A 1 97 ? 6.316 5.823 -5.346 1.00 92.00 97 GLY A CA 1
ATOM 783 C C . GLY A 1 97 ? 4.927 6.347 -4.961 1.00 92.00 97 GLY A C 1
ATOM 784 O O . GLY A 1 97 ? 4.720 6.833 -3.842 1.00 92.00 97 GLY A O 1
ATOM 785 N N . ARG A 1 98 ? 3.943 6.181 -5.852 1.00 93.81 98 ARG A N 1
ATOM 786 C CA . ARG A 1 98 ? 2.540 6.546 -5.601 1.00 93.81 98 ARG A CA 1
ATOM 787 C C . ARG A 1 98 ? 1.914 5.692 -4.501 1.00 93.81 98 ARG A C 1
ATOM 789 O O . ARG A 1 98 ? 1.275 6.254 -3.612 1.00 93.81 98 ARG A O 1
ATOM 796 N N . ALA A 1 99 ? 2.124 4.373 -4.515 1.00 93.12 99 ALA A N 1
ATOM 797 C CA . ALA A 1 99 ? 1.660 3.502 -3.431 1.00 93.12 99 ALA A CA 1
ATOM 798 C C . ALA A 1 99 ? 2.291 3.883 -2.095 1.00 93.12 99 ALA A C 1
ATOM 800 O O . ALA A 1 99 ? 1.565 4.046 -1.123 1.00 93.12 99 ALA A O 1
ATOM 801 N N . THR A 1 100 ? 3.608 4.102 -2.052 1.00 94.50 100 THR A N 1
ATOM 802 C CA . THR A 1 100 ? 4.311 4.522 -0.827 1.00 94.50 100 THR A CA 1
ATOM 803 C C . THR A 1 100 ? 3.677 5.779 -0.233 1.00 94.50 100 THR A C 1
ATOM 805 O O . THR A 1 100 ? 3.353 5.815 0.953 1.00 94.50 100 THR A O 1
ATOM 808 N N . SER A 1 101 ? 3.442 6.790 -1.075 1.00 95.69 101 SER A N 1
ATOM 809 C CA . SER A 1 101 ? 2.838 8.058 -0.653 1.00 95.69 101 SER A CA 1
ATOM 810 C C . SER A 1 101 ? 1.410 7.871 -0.136 1.00 95.69 101 SER A C 1
ATOM 812 O O . SER A 1 101 ? 1.049 8.427 0.899 1.00 95.69 101 SER A O 1
ATOM 814 N N . LEU A 1 102 ? 0.600 7.060 -0.825 1.00 95.06 102 LEU A N 1
ATOM 815 C CA . LEU A 1 102 ? -0.759 6.749 -0.389 1.00 95.06 102 LEU A CA 1
ATOM 816 C C . LEU A 1 102 ? -0.758 6.003 0.950 1.00 95.06 102 LEU A C 1
ATOM 818 O O . LEU A 1 102 ? -1.527 6.352 1.842 1.00 95.06 102 LEU A O 1
ATOM 822 N N . MET A 1 103 ? 0.121 5.012 1.109 1.00 94.62 103 MET A N 1
ATOM 823 C CA . MET A 1 103 ? 0.232 4.242 2.345 1.00 94.62 103 MET A CA 1
ATOM 824 C C . MET A 1 103 ? 0.589 5.131 3.536 1.00 94.62 103 MET A C 1
ATOM 826 O O . MET A 1 103 ? -0.021 5.002 4.593 1.00 94.62 103 MET A O 1
ATOM 830 N N . ASP A 1 104 ? 1.523 6.067 3.353 1.00 95.19 104 ASP A N 1
ATOM 831 C CA . ASP A 1 104 ? 1.886 7.049 4.377 1.00 95.19 104 ASP A CA 1
ATOM 832 C C . ASP A 1 104 ? 0.709 7.937 4.784 1.00 95.19 104 ASP A C 1
ATOM 834 O O . ASP A 1 104 ? 0.508 8.195 5.972 1.00 95.19 104 ASP A O 1
ATOM 838 N N . VAL A 1 105 ? -0.069 8.421 3.812 1.00 95.81 105 VAL A N 1
ATOM 839 C CA . VAL A 1 105 ? -1.253 9.248 4.083 1.00 95.81 105 VAL A CA 1
ATOM 840 C C . VAL A 1 105 ? -2.304 8.449 4.850 1.00 95.81 105 VAL A C 1
ATOM 842 O O . VAL A 1 105 ? -2.845 8.952 5.834 1.00 95.81 105 VAL A O 1
ATOM 845 N N . ILE A 1 106 ? -2.577 7.212 4.432 1.00 93.94 106 ILE A N 1
ATOM 846 C CA . ILE A 1 106 ? -3.546 6.325 5.085 1.00 93.94 106 ILE A CA 1
ATOM 847 C C . ILE A 1 106 ? -3.120 6.032 6.523 1.00 93.94 106 ILE A C 1
ATOM 849 O O . ILE A 1 106 ? -3.916 6.239 7.436 1.00 93.94 106 ILE A O 1
ATOM 853 N N . GLU A 1 107 ? -1.869 5.612 6.731 1.00 93.50 107 GLU A N 1
ATOM 854 C CA . GLU A 1 107 ? -1.348 5.296 8.062 1.00 93.50 107 GLU A CA 1
ATOM 855 C C . GLU A 1 107 ? -1.436 6.517 8.978 1.00 93.50 107 GLU A C 1
ATOM 857 O O . GLU A 1 107 ? -1.992 6.415 10.065 1.00 93.50 107 GLU A O 1
ATOM 862 N N . LYS A 1 108 ? -1.007 7.703 8.528 1.00 92.69 108 LYS A N 1
ATOM 863 C CA . LYS A 1 108 ? -1.109 8.939 9.326 1.00 92.69 108 LYS A CA 1
ATOM 864 C C . LYS A 1 108 ? -2.547 9.371 9.615 1.00 92.69 108 LYS A C 1
ATOM 866 O O . LYS A 1 108 ? -2.790 9.959 10.660 1.00 92.69 108 LYS A O 1
ATOM 871 N N . SER A 1 109 ? -3.482 9.121 8.700 1.00 92.12 109 SER A N 1
ATOM 872 C CA . SER A 1 109 ? -4.877 9.560 8.856 1.00 92.12 109 SER A CA 1
ATOM 873 C C . SER A 1 109 ? -5.703 8.624 9.738 1.00 92.12 109 SER A C 1
ATOM 875 O O . SER A 1 109 ? -6.716 9.046 10.289 1.00 92.12 109 SER A O 1
ATOM 877 N N . LEU A 1 110 ? -5.314 7.350 9.827 1.00 86.06 110 LEU A N 1
ATOM 878 C CA . LEU A 1 110 ? -6.079 6.299 10.502 1.00 86.06 110 LEU A CA 1
ATOM 879 C C . LEU A 1 110 ? -5.369 5.722 11.738 1.00 86.06 110 LEU A C 1
ATOM 881 O O . LEU A 1 110 ? -5.953 4.890 12.430 1.00 86.06 110 LEU A O 1
ATOM 885 N N . SER A 1 111 ? -4.135 6.146 12.021 1.00 79.38 111 SER A N 1
ATOM 886 C CA . SER A 1 111 ? -3.475 5.894 13.306 1.00 79.38 111 SER A CA 1
ATOM 887 C C . SER A 1 111 ? -3.954 6.939 14.314 1.00 79.38 111 SER A C 1
ATOM 889 O O . SER A 1 111 ? -3.719 8.129 14.112 1.00 79.38 111 SER A O 1
ATOM 891 N N . PHE A 1 112 ? -4.655 6.489 15.356 1.00 60.25 112 PHE A N 1
ATOM 892 C CA . PHE A 1 112 ? -5.143 7.318 16.464 1.00 60.25 112 PHE A CA 1
ATOM 893 C C . PHE A 1 112 ? -4.149 7.341 17.625 1.00 60.25 112 PHE A C 1
ATOM 895 O O . PHE A 1 112 ? -3.547 6.275 17.896 1.00 60.25 112 PHE A O 1
#

InterPro domains:
  IPR022085 Oxopyrrolidines biosynthesis cluster protein G [PF12311] (1-77)

pLDDT: mean 73.89, std 15.46, range [45.34, 95.81]

Organism: Phomopsis amygdali (NCBI:txid1214568)

Foldseek 3Di:
DAALQQDDNDAPVSLVNLLVVLVCCVPCVLVLVVCQDPPDPQDPVRVVVLDYHPNCPPVPPPPSRHPVVLVSLLVVLVVLLPDDPDNHDPVSNVSSVVSNVSSVVSCVVPPD

Radius of gyration: 13.82 Å; chains: 1; bounding box: 32×29×32 Å

Secondary structure (DSSP, 8-state):
---TTSS---HHHHHHHHHHHHHHHHHHHHHHHHHHHS-----HHHHTTT---GGGTT-TTS-SS-HHHHHHHHHHHHHHHH--SSS--HHHHHHHHHHHHHHHHHHHHH--

Sequence (112 aa):
MQDAFETEPQGQLHKYHVMAATQWILSDGQDIFKYMANPLPISNNNATIWRLGDRYHYLSSVAVVSLRRWQLWREGF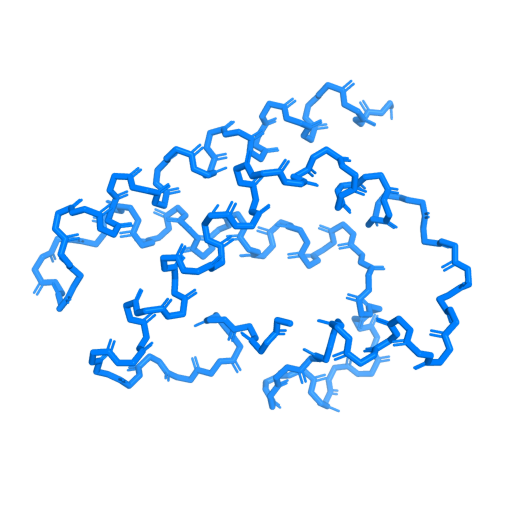KVTAIIEGGEGSHESRDLAGRATSLMDVIEKSLSF